Protein AF-A0A919SPT0-F1 (afdb_monomer_lite)

Structure (mmCIF, N/CA/C/O backbone):
data_AF-A0A919SPT0-F1
#
_entry.id   AF-A0A919SPT0-F1
#
loop_
_atom_site.group_PDB
_atom_site.id
_atom_site.type_symbol
_atom_site.label_atom_id
_atom_site.label_alt_id
_atom_site.label_comp_id
_atom_site.label_asym_id
_atom_site.label_entity_id
_atom_site.label_seq_id
_atom_site.pdbx_PDB_ins_code
_atom_site.Cartn_x
_atom_site.Cartn_y
_atom_site.Cartn_z
_atom_site.occupancy
_atom_site.B_iso_or_equiv
_atom_site.auth_seq_id
_atom_site.auth_comp_id
_atom_site.auth_asym_id
_atom_site.auth_atom_id
_atom_site.pdbx_PDB_model_num
ATOM 1 N N . MET A 1 1 ? -3.995 -3.030 10.517 1.00 89.25 1 MET A N 1
ATOM 2 C CA . MET A 1 1 ? -3.923 -3.728 11.818 1.00 89.25 1 MET A CA 1
ATO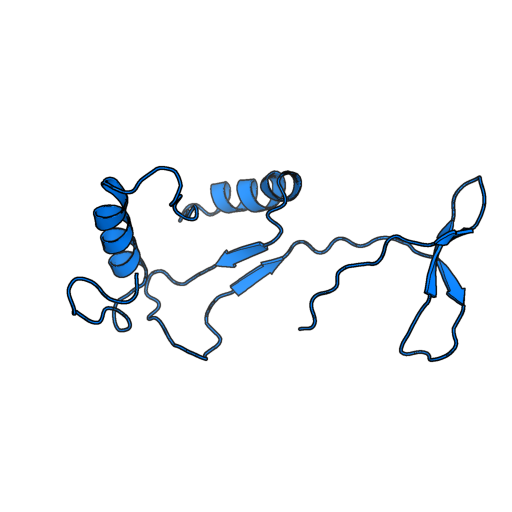M 3 C C . MET A 1 1 ? -4.512 -5.132 11.713 1.00 89.25 1 MET A C 1
ATOM 5 O O . MET A 1 1 ? -5.338 -5.337 10.826 1.00 89.25 1 MET A O 1
ATOM 9 N N . LEU A 1 2 ? -4.092 -6.075 12.565 1.00 93.06 2 LEU A N 1
ATOM 10 C CA . LEU A 1 2 ? -4.666 -7.434 12.651 1.00 93.06 2 LEU A CA 1
ATOM 11 C C . LEU A 1 2 ? -5.241 -7.741 14.039 1.00 93.06 2 LEU A C 1
ATOM 13 O O . LEU A 1 2 ? -6.259 -8.413 14.114 1.00 93.06 2 LEU A O 1
ATOM 17 N N . ALA A 1 3 ? -4.642 -7.201 15.100 1.00 94.06 3 ALA A N 1
ATOM 18 C CA . ALA A 1 3 ? -5.161 -7.241 16.461 1.00 94.06 3 ALA A CA 1
ATOM 19 C C . ALA A 1 3 ? -4.799 -5.941 17.193 1.00 94.06 3 ALA A C 1
ATOM 21 O O . ALA A 1 3 ? -3.833 -5.283 16.800 1.00 94.06 3 ALA A O 1
ATOM 22 N N . ASP A 1 4 ? -5.565 -5.595 18.225 1.00 93.75 4 ASP A N 1
ATOM 23 C CA . ASP A 1 4 ? -5.349 -4.433 19.095 1.00 93.75 4 ASP A CA 1
ATOM 24 C C . ASP A 1 4 ? -5.739 -4.776 20.535 1.00 93.75 4 ASP A C 1
ATOM 26 O O . ASP A 1 4 ? -6.826 -5.306 20.749 1.00 93.75 4 ASP A O 1
ATOM 30 N N . ALA A 1 5 ? -4.867 -4.517 21.513 1.00 90.94 5 ALA A N 1
ATOM 31 C CA . ALA A 1 5 ? -5.107 -4.814 22.934 1.00 90.94 5 ALA A CA 1
ATOM 32 C C . ALA A 1 5 ? -5.697 -6.224 23.216 1.00 90.94 5 ALA A C 1
ATOM 34 O O . ALA A 1 5 ? -6.558 -6.394 24.077 1.00 90.94 5 ALA A O 1
ATOM 35 N N . GLY A 1 6 ? -5.259 -7.243 22.467 1.00 92.06 6 GLY A N 1
ATOM 36 C CA . GLY A 1 6 ? -5.746 -8.626 22.591 1.00 92.06 6 GLY A CA 1
ATOM 37 C C . GLY A 1 6 ? -7.038 -8.946 21.825 1.00 92.06 6 GLY A C 1
ATOM 38 O O . GLY A 1 6 ? -7.446 -10.104 21.786 1.00 92.06 6 GLY A O 1
ATOM 39 N N . LEU A 1 7 ? -7.664 -7.965 21.172 1.00 93.31 7 LEU A N 1
ATOM 40 C CA . LEU A 1 7 ? -8.828 -8.168 20.311 1.00 93.31 7 LEU A CA 1
ATOM 41 C C . LEU A 1 7 ? -8.392 -8.526 18.889 1.00 93.31 7 LEU A C 1
ATOM 43 O O . LEU A 1 7 ? -7.661 -7.768 18.250 1.00 93.31 7 LEU A O 1
ATOM 47 N N . ASP A 1 8 ? -8.890 -9.650 18.372 1.00 96.12 8 ASP A N 1
ATOM 48 C CA . ASP A 1 8 ? -8.720 -10.025 16.968 1.00 96.12 8 ASP A CA 1
ATOM 49 C C . ASP A 1 8 ? -9.573 -9.126 16.059 1.00 96.12 8 ASP A C 1
ATOM 51 O O . ASP A 1 8 ? -10.782 -8.963 16.243 1.00 96.12 8 ASP A O 1
ATOM 55 N N . LEU A 1 9 ? -8.932 -8.538 15.052 1.00 96.38 9 LEU A N 1
ATOM 56 C CA . LEU A 1 9 ? -9.568 -7.685 14.058 1.00 96.38 9 LEU A CA 1
ATOM 57 C C . LEU A 1 9 ? -9.579 -8.322 12.666 1.00 96.38 9 LEU A C 1
ATOM 59 O O . LEU A 1 9 ? -10.095 -7.694 11.748 1.00 96.38 9 LEU A O 1
ATOM 63 N N . THR A 1 10 ? -9.044 -9.527 12.457 1.00 95.25 10 THR A N 1
ATOM 64 C CA . THR A 1 10 ? -8.928 -10.149 11.122 1.00 95.25 10 THR A CA 1
ATOM 65 C C . THR A 1 10 ? -10.276 -10.297 10.404 1.00 95.25 10 THR A C 1
ATOM 67 O O . THR A 1 10 ? -10.358 -10.060 9.194 1.00 95.25 10 THR A O 1
ATOM 70 N N . GLY A 1 11 ? -11.346 -10.568 11.159 1.00 95.19 11 GLY A N 1
ATOM 71 C CA . GLY A 1 11 ? -12.735 -10.606 10.688 1.00 95.19 11 GLY A CA 1
ATOM 72 C C . GLY A 1 11 ? -13.386 -9.235 10.464 1.00 95.19 11 GLY A C 1
ATOM 73 O O . GLY A 1 11 ? -14.575 -9.168 10.159 1.00 95.19 11 GLY A O 1
ATOM 74 N N . ARG A 1 12 ? -12.647 -8.128 10.612 1.00 97.19 12 ARG A N 1
ATOM 75 C CA . ARG A 1 12 ? -13.145 -6.764 10.390 1.00 97.19 12 ARG A CA 1
ATOM 76 C C . ARG A 1 12 ? -12.737 -6.230 9.010 1.00 97.19 12 ARG A C 1
ATOM 78 O O . ARG A 1 12 ? -11.622 -6.500 8.544 1.00 97.19 12 ARG A O 1
ATOM 85 N N . PRO A 1 13 ? -13.591 -5.403 8.381 1.00 97.25 13 PRO A N 1
ATOM 86 C CA . PRO A 1 13 ? -13.253 -4.722 7.136 1.00 97.25 13 PRO A CA 1
ATOM 87 C C . PRO A 1 13 ? -11.947 -3.926 7.210 1.00 97.25 13 PRO A C 1
ATOM 89 O O . PRO A 1 13 ? -11.611 -3.369 8.262 1.00 97.25 13 PRO A O 1
ATOM 92 N N . LEU A 1 14 ? -11.231 -3.824 6.087 1.00 96.12 14 LEU A N 1
ATOM 93 C CA . LEU A 1 14 ? -9.971 -3.085 5.993 1.00 96.12 14 LEU A CA 1
ATOM 94 C C . LEU A 1 14 ? -10.097 -1.639 6.481 1.00 96.12 14 LEU A C 1
ATOM 96 O O . LEU A 1 14 ? -9.213 -1.200 7.212 1.00 96.12 14 LEU A O 1
ATOM 100 N N . ARG A 1 15 ? -11.188 -0.929 6.152 1.00 96.25 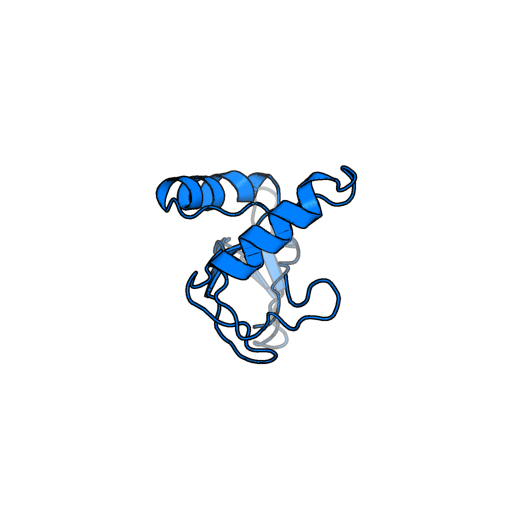15 ARG A N 1
ATOM 101 C CA . ARG A 1 15 ? -11.391 0.459 6.615 1.00 96.25 15 ARG A CA 1
ATOM 102 C C . ARG A 1 15 ? -11.305 0.583 8.139 1.00 96.25 15 ARG A C 1
ATOM 104 O O . ARG A 1 15 ? -10.559 1.410 8.644 1.00 96.25 15 ARG A O 1
ATOM 111 N N . HIS A 1 16 ? -11.956 -0.324 8.872 1.00 96.56 16 HIS A N 1
ATOM 112 C CA . HIS A 1 16 ? -11.942 -0.324 10.337 1.00 96.56 16 HIS A CA 1
ATOM 113 C C . HIS A 1 16 ? -10.548 -0.647 10.878 1.00 96.56 16 HIS A C 1
ATOM 115 O O . HIS A 1 16 ? -10.066 -0.008 11.810 1.00 96.56 16 HIS A O 1
ATOM 121 N N . ARG A 1 17 ? -9.877 -1.634 10.271 1.00 96.56 17 ARG A N 1
ATOM 122 C CA . ARG A 1 17 ? -8.507 -2.022 10.635 1.00 96.56 17 ARG A CA 1
ATOM 123 C C . ARG A 1 17 ? -7.477 -0.941 10.317 1.00 96.56 17 ARG A C 1
ATOM 125 O O . ARG A 1 17 ? -6.381 -0.994 10.876 1.00 96.56 17 ARG A O 1
ATOM 132 N N . ARG A 1 18 ? -7.771 -0.044 9.372 1.00 95.31 18 ARG A N 1
ATOM 133 C CA . ARG A 1 18 ? -6.909 1.078 9.004 1.00 95.31 18 ARG A CA 1
ATOM 134 C C . ARG A 1 18 ? -7.073 2.228 9.988 1.00 95.31 18 ARG A C 1
ATOM 136 O O . ARG A 1 18 ? -6.058 2.620 10.541 1.00 95.31 18 ARG A O 1
ATOM 143 N N . THR A 1 19 ? -8.303 2.642 10.299 1.00 94.94 19 THR A N 1
ATOM 144 C CA . THR A 1 19 ? -8.565 3.664 11.327 1.00 94.94 19 THR A CA 1
ATOM 145 C C . THR A 1 19 ? -7.886 3.306 12.647 1.00 94.94 19 THR A C 1
ATOM 147 O O . THR A 1 19 ? -7.101 4.083 13.164 1.00 94.94 19 THR A O 1
ATOM 150 N N . ARG A 1 20 ? -8.052 2.062 13.124 1.00 94.69 20 ARG A N 1
ATOM 151 C CA . ARG A 1 20 ? -7.384 1.601 14.355 1.00 94.69 20 ARG A CA 1
ATOM 152 C C . ARG A 1 20 ? -5.858 1.634 14.286 1.00 94.69 20 ARG A C 1
ATOM 154 O O . ARG A 1 20 ? -5.205 1.913 15.283 1.00 94.69 20 ARG A O 1
ATOM 161 N N . LEU A 1 21 ? -5.289 1.337 13.115 1.00 93.81 21 LEU A N 1
ATOM 162 C CA . LEU A 1 21 ? -3.845 1.448 12.923 1.00 93.81 21 LEU A CA 1
ATOM 163 C C . LEU A 1 21 ? -3.404 2.908 13.007 1.00 93.81 21 LEU A C 1
ATOM 165 O O . LEU A 1 21 ? -2.392 3.171 13.631 1.00 93.81 21 LEU A O 1
ATOM 169 N N . GLU A 1 22 ? -4.133 3.818 12.366 1.00 93.56 22 GLU A N 1
ATOM 170 C CA . GLU A 1 22 ? -3.821 5.250 12.342 1.00 93.56 22 GLU A CA 1
ATOM 171 C C . GLU A 1 22 ? -3.928 5.870 13.737 1.00 93.56 22 GLU A C 1
ATOM 173 O O . GLU A 1 22 ? -3.014 6.584 14.138 1.00 93.56 22 GLU A O 1
ATOM 178 N N . ASP A 1 23 ? -4.954 5.500 14.509 1.00 92.88 23 ASP A N 1
ATOM 179 C CA . ASP A 1 23 ? -5.109 5.910 15.908 1.00 92.88 23 ASP A CA 1
ATOM 180 C C . ASP A 1 23 ? -3.899 5.481 16.759 1.00 92.88 23 ASP A C 1
ATOM 182 O O . ASP A 1 23 ? -3.326 6.287 17.490 1.00 92.88 23 ASP A O 1
ATOM 186 N N . LEU A 1 24 ? -3.457 4.223 16.626 1.00 90.38 24 LEU A N 1
ATOM 187 C CA . LEU A 1 24 ? -2.263 3.711 17.313 1.00 90.38 24 LEU A CA 1
ATOM 188 C C . LEU A 1 24 ? -0.978 4.403 16.821 1.00 90.38 24 LEU A C 1
ATOM 190 O O . LEU A 1 24 ? -0.040 4.628 17.585 1.00 90.38 24 LEU A O 1
ATOM 194 N N . HIS A 1 25 ? -0.922 4.725 15.531 1.00 91.06 25 HIS A N 1
ATOM 195 C CA . HIS A 1 25 ? 0.250 5.297 14.881 1.00 91.06 25 HIS A CA 1
ATOM 196 C C . HIS A 1 25 ? 0.432 6.792 15.167 1.00 91.06 25 HIS A C 1
ATOM 198 O O . HIS A 1 25 ? 1.537 7.298 14.999 1.00 91.06 25 HIS A O 1
ATOM 204 N N . ALA A 1 26 ? -0.603 7.500 15.626 1.00 89.88 26 ALA A N 1
ATOM 205 C CA . ALA A 1 26 ? -0.541 8.934 15.914 1.00 89.88 26 ALA A CA 1
ATOM 206 C C . ALA A 1 26 ? 0.556 9.313 16.933 1.00 89.88 26 ALA A C 1
ATOM 208 O O . ALA A 1 26 ? 1.062 10.432 16.901 1.00 89.88 26 ALA A O 1
ATOM 209 N N . GLY A 1 27 ? 0.949 8.384 17.812 1.00 85.31 27 GLY A N 1
ATOM 210 C CA . GLY A 1 27 ? 2.053 8.553 18.764 1.00 85.31 27 GLY A CA 1
ATOM 211 C C . GLY A 1 27 ? 3.354 7.837 18.381 1.00 85.31 27 GLY A C 1
ATOM 212 O O . GLY A 1 27 ? 4.258 7.745 19.211 1.00 85.31 27 GLY A O 1
ATOM 213 N N . ALA A 1 28 ? 3.452 7.268 17.177 1.00 88.94 28 ALA A N 1
ATOM 214 C CA . ALA A 1 28 ? 4.599 6.463 16.776 1.00 88.94 28 ALA A CA 1
ATOM 215 C C . ALA A 1 28 ? 5.835 7.329 16.451 1.00 88.94 28 ALA A C 1
ATOM 217 O O . ALA A 1 28 ? 5.709 8.432 15.916 1.00 88.94 28 ALA A O 1
ATOM 218 N N . PRO A 1 29 ? 7.055 6.834 16.731 1.00 91.06 29 PRO A N 1
ATOM 219 C CA . PRO A 1 29 ? 8.280 7.516 16.329 1.00 91.06 29 PRO A CA 1
ATOM 220 C C . PRO A 1 29 ? 8.431 7.522 14.803 1.00 91.06 29 PRO A C 1
ATOM 222 O O . PRO A 1 29 ? 8.029 6.576 14.130 1.00 91.06 29 PRO A O 1
ATOM 225 N N . ALA A 1 30 ? 9.118 8.533 14.260 1.00 85.69 30 ALA A N 1
ATOM 226 C CA . ALA A 1 30 ? 9.320 8.700 12.814 1.00 85.69 30 ALA A CA 1
ATOM 227 C C . ALA A 1 30 ? 9.976 7.490 12.116 1.00 85.69 30 ALA A C 1
ATOM 229 O O . ALA A 1 30 ? 9.751 7.259 10.931 1.00 85.69 30 ALA A O 1
ATOM 230 N N . ALA A 1 31 ? 10.766 6.698 12.850 1.00 90.25 31 ALA A N 1
ATOM 231 C CA . ALA A 1 31 ? 11.365 5.463 12.343 1.00 90.25 31 ALA A CA 1
ATOM 232 C C . ALA A 1 31 ? 10.321 4.405 11.937 1.00 90.25 31 ALA A C 1
ATOM 234 O O . ALA A 1 31 ? 10.607 3.540 11.112 1.00 90.25 31 ALA A O 1
ATOM 235 N N . LEU A 1 32 ? 9.112 4.469 12.498 1.00 88.50 32 LEU A N 1
ATOM 236 C CA . LEU A 1 32 ? 7.996 3.604 12.152 1.00 88.50 32 LEU A CA 1
ATOM 237 C C . LEU A 1 32 ? 7.044 4.363 11.226 1.00 88.50 32 LEU A C 1
ATOM 239 O O . LEU A 1 32 ? 5.941 4.686 11.631 1.00 88.50 32 LEU A O 1
ATOM 243 N N . ALA A 1 33 ? 7.453 4.667 9.995 1.00 86.31 33 ALA A N 1
ATOM 244 C CA . ALA A 1 33 ? 6.581 5.359 9.047 1.00 86.31 33 ALA A CA 1
ATOM 245 C C . ALA A 1 33 ? 5.454 4.444 8.530 1.00 86.31 33 ALA A C 1
ATOM 247 O O . ALA A 1 33 ? 5.670 3.286 8.161 1.00 86.31 33 ALA A O 1
ATOM 248 N N . GLY A 1 34 ? 4.230 4.969 8.478 1.00 85.81 34 GLY A N 1
ATOM 249 C CA . GLY A 1 34 ? 3.092 4.279 7.881 1.00 85.81 34 GLY A CA 1
ATOM 250 C C . GLY A 1 34 ? 3.231 4.149 6.362 1.00 85.81 34 GLY A C 1
ATOM 251 O O . GLY A 1 34 ? 3.659 5.074 5.678 1.00 85.81 34 GLY A O 1
ATOM 252 N N . CYS A 1 35 ? 2.806 3.009 5.811 1.00 88.62 35 CYS A N 1
ATOM 253 C CA . CYS A 1 35 ? 2.671 2.874 4.361 1.00 88.62 35 CYS A CA 1
ATOM 254 C C . CYS A 1 35 ? 1.539 3.803 3.868 1.00 88.62 35 CYS A C 1
ATOM 256 O O . CYS A 1 35 ? 0.426 3.723 4.425 1.00 88.62 35 CYS A O 1
ATOM 258 N N . PRO A 1 36 ? 1.804 4.669 2.868 1.00 89.88 36 PRO A N 1
ATOM 259 C CA . PRO A 1 36 ? 0.798 5.562 2.313 1.00 89.88 36 PRO A CA 1
ATOM 260 C C . PRO A 1 36 ? -0.344 4.761 1.681 1.00 89.88 36 PRO A C 1
ATOM 262 O O . PRO A 1 36 ? -0.162 3.665 1.150 1.00 89.88 36 PRO A O 1
ATOM 265 N N . GLN A 1 37 ? -1.550 5.309 1.772 1.00 93.44 37 GLN A N 1
ATOM 266 C CA . GLN A 1 37 ? -2.773 4.716 1.247 1.00 93.44 37 GLN A CA 1
ATOM 267 C C . GLN A 1 37 ? -3.667 5.842 0.737 1.00 93.44 37 GLN A C 1
ATOM 269 O O . GLN A 1 37 ? -3.773 6.878 1.383 1.00 93.44 37 GLN A O 1
ATOM 274 N N . THR A 1 38 ? -4.338 5.618 -0.387 1.00 94.44 38 THR A N 1
ATOM 275 C CA . THR A 1 38 ? -5.362 6.523 -0.910 1.00 94.44 38 THR A CA 1
ATOM 276 C C . THR A 1 38 ? -6.594 5.731 -1.342 1.00 94.44 38 THR A C 1
ATOM 278 O O . THR A 1 38 ? -6.491 4.552 -1.688 1.00 94.44 38 THR A O 1
ATOM 281 N N . GLN A 1 39 ? -7.759 6.372 -1.274 1.00 95.50 39 GLN A N 1
ATOM 282 C CA . GLN A 1 39 ? -9.008 5.899 -1.886 1.00 95.50 39 GLN A CA 1
ATOM 283 C C . GLN A 1 39 ? -9.299 6.619 -3.212 1.00 95.50 39 GLN A C 1
ATOM 285 O O . GLN A 1 39 ? -10.175 6.194 -3.959 1.00 95.50 39 GLN A O 1
ATOM 290 N N . ASP A 1 40 ? -8.563 7.695 -3.497 1.00 96.25 40 ASP A N 1
ATOM 291 C CA . ASP A 1 40 ? -8.661 8.470 -4.724 1.00 96.25 40 ASP A CA 1
ATOM 292 C C . ASP A 1 40 ? -7.885 7.766 -5.845 1.00 96.25 40 ASP A C 1
ATOM 294 O O . ASP A 1 40 ? -6.673 7.543 -5.752 1.00 96.25 40 ASP A O 1
ATOM 298 N N . VAL A 1 41 ? -8.612 7.399 -6.899 1.00 94.56 41 VAL A N 1
ATOM 299 C CA . VAL A 1 41 ? -8.073 6.708 -8.073 1.00 94.56 41 VAL A CA 1
ATOM 300 C C . VAL A 1 41 ? -7.125 7.605 -8.863 1.00 94.56 41 VAL A C 1
ATOM 302 O O . VAL A 1 41 ? -6.135 7.105 -9.396 1.00 94.56 41 VAL A O 1
ATOM 305 N N . ASP A 1 42 ? -7.384 8.908 -8.930 1.00 95.44 42 ASP A N 1
ATOM 306 C CA . ASP A 1 42 ? -6.539 9.835 -9.676 1.00 95.44 42 ASP A CA 1
ATOM 307 C C . ASP A 1 42 ? -5.220 10.065 -8.939 1.00 95.44 42 ASP A C 1
ATOM 309 O O . ASP A 1 42 ? -4.154 9.974 -9.549 1.00 95.44 42 ASP A O 1
ATOM 313 N N . LEU A 1 43 ? -5.254 10.186 -7.609 1.00 94.88 43 LEU A N 1
ATOM 314 C CA . LEU A 1 43 ? -4.025 10.189 -6.811 1.00 94.88 43 LEU A CA 1
ATOM 315 C C . LEU A 1 43 ? -3.260 8.859 -6.921 1.00 94.88 43 LEU A C 1
ATOM 317 O O . LEU A 1 43 ? -2.033 8.855 -7.012 1.00 94.88 43 LEU A O 1
ATOM 321 N N . ALA A 1 44 ? -3.960 7.720 -6.952 1.00 93.12 44 ALA A N 1
ATOM 322 C CA . ALA A 1 44 ? -3.319 6.419 -7.141 1.00 93.12 44 ALA A CA 1
ATOM 323 C C . ALA A 1 44 ? -2.626 6.302 -8.511 1.00 93.12 44 ALA A C 1
ATOM 325 O O . ALA A 1 44 ? -1.563 5.688 -8.602 1.00 93.12 44 ALA A O 1
ATOM 326 N N . ARG A 1 45 ? -3.190 6.899 -9.569 1.00 90.88 45 ARG A N 1
ATOM 327 C CA . ARG A 1 45 ? -2.553 6.972 -10.896 1.00 90.88 45 ARG A CA 1
ATOM 328 C C . ARG A 1 45 ? -1.274 7.797 -10.855 1.00 90.88 45 ARG A C 1
ATOM 330 O O . ARG A 1 45 ? -0.245 7.313 -11.313 1.00 90.88 45 ARG A O 1
ATOM 337 N N . VAL A 1 46 ? -1.317 8.971 -10.223 1.00 91.44 46 VAL A N 1
ATOM 338 C CA . VAL A 1 46 ? -0.125 9.808 -10.010 1.00 91.44 46 VAL A CA 1
ATOM 339 C C . VAL A 1 46 ? 0.960 9.012 -9.284 1.00 91.44 46 VAL A C 1
ATOM 341 O O . VAL A 1 46 ? 2.098 8.960 -9.739 1.00 91.44 46 VAL A O 1
ATOM 344 N N . TRP A 1 47 ? 0.611 8.298 -8.209 1.00 91.19 47 TRP A N 1
ATOM 345 C CA . TRP A 1 47 ? 1.563 7.433 -7.506 1.00 91.19 47 TRP A CA 1
ATOM 346 C C . TRP A 1 47 ? 2.148 6.339 -8.393 1.00 91.19 47 TRP A C 1
ATOM 348 O O . TRP A 1 47 ? 3.349 6.088 -8.331 1.00 91.19 47 TRP A O 1
ATOM 358 N N . PHE A 1 48 ? 1.316 5.684 -9.206 1.00 87.75 48 PHE A N 1
ATOM 359 C CA . PHE A 1 48 ? 1.772 4.640 -10.119 1.00 87.75 48 PHE A CA 1
ATOM 360 C C . PHE A 1 48 ? 2.803 5.169 -11.118 1.00 87.75 48 PHE A C 1
ATOM 362 O O . PHE A 1 48 ? 3.762 4.461 -11.432 1.00 87.75 48 PHE A O 1
ATOM 369 N N . ASP A 1 49 ? 2.610 6.393 -11.610 1.00 85.06 49 ASP A N 1
ATOM 370 C CA . ASP A 1 49 ? 3.466 7.028 -12.610 1.00 85.06 49 ASP A CA 1
ATOM 371 C C . ASP A 1 49 ? 4.729 7.660 -12.027 1.00 85.06 49 ASP A C 1
ATOM 373 O O . ASP A 1 49 ? 5.806 7.496 -12.600 1.00 85.06 49 ASP A O 1
ATOM 377 N N . GLU A 1 50 ? 4.635 8.294 -10.863 1.00 84.31 50 GLU A N 1
ATOM 378 C CA . GLU A 1 50 ? 5.733 9.083 -10.302 1.00 84.31 50 GLU A CA 1
ATOM 379 C C . GLU A 1 50 ? 6.595 8.310 -9.294 1.00 84.31 50 GLU A C 1
ATOM 381 O O . GLU A 1 50 ? 7.818 8.461 -9.287 1.00 84.31 50 GLU A O 1
ATOM 386 N N . LEU A 1 51 ? 6.011 7.435 -8.462 1.00 72.06 51 LEU A N 1
ATOM 387 C CA . LEU A 1 51 ? 6.776 6.731 -7.417 1.00 72.06 51 LEU A CA 1
ATOM 388 C C . LEU A 1 51 ? 7.667 5.605 -7.966 1.00 72.06 51 LEU A C 1
ATOM 390 O O . LEU A 1 51 ? 8.555 5.120 -7.264 1.00 72.06 51 LEU A O 1
ATOM 394 N N . ALA A 1 52 ? 7.511 5.244 -9.241 1.00 67.75 52 ALA A N 1
ATOM 395 C CA . ALA A 1 52 ? 8.466 4.374 -9.924 1.00 67.75 52 ALA A CA 1
ATOM 396 C C . ALA A 1 52 ? 9.882 4.986 -9.924 1.00 67.75 52 ALA A C 1
ATOM 398 O O . ALA A 1 52 ? 10.875 4.270 -9.816 1.00 67.75 52 ALA A O 1
ATOM 399 N N . VAL A 1 53 ? 9.988 6.319 -9.976 1.00 63.56 53 VAL A N 1
ATOM 400 C CA . VAL A 1 53 ? 11.275 7.036 -9.962 1.00 63.56 53 VAL A CA 1
ATOM 401 C C . VAL A 1 53 ? 11.956 6.951 -8.588 1.00 63.56 53 VAL A C 1
ATOM 403 O O . VAL A 1 53 ? 13.178 7.050 -8.494 1.00 63.56 53 VAL A O 1
ATOM 406 N N . THR A 1 54 ? 11.189 6.719 -7.520 1.00 67.88 54 THR A N 1
ATOM 407 C CA . THR A 1 54 ? 11.687 6.625 -6.138 1.00 67.88 54 THR A CA 1
ATOM 408 C C . THR A 1 54 ? 11.882 5.182 -5.659 1.00 67.88 54 THR A C 1
ATOM 410 O O . THR A 1 54 ? 12.223 4.963 -4.497 1.00 67.88 54 THR A O 1
ATOM 413 N N . GLY A 1 55 ? 11.720 4.196 -6.553 1.00 69.44 55 GLY A N 1
ATOM 414 C CA . GLY A 1 55 ? 11.926 2.773 -6.264 1.00 69.44 55 GLY A CA 1
ATOM 415 C C . GLY A 1 55 ? 10.690 2.038 -5.735 1.00 69.44 55 GLY A C 1
ATOM 416 O O . GLY A 1 55 ? 10.818 0.927 -5.220 1.00 69.44 55 GLY A O 1
ATOM 417 N N . VAL A 1 56 ? 9.493 2.629 -5.836 1.00 76.12 56 VAL A N 1
ATOM 418 C CA . VAL A 1 56 ? 8.228 1.938 -5.546 1.00 76.12 56 VAL A CA 1
ATOM 419 C C . VAL A 1 56 ? 7.649 1.385 -6.848 1.00 76.12 56 VAL A C 1
ATOM 421 O O . VAL A 1 56 ? 7.022 2.098 -7.625 1.00 76.12 56 VAL A O 1
ATOM 424 N N . ASP A 1 57 ? 7.818 0.082 -7.065 1.00 79.12 57 ASP A N 1
ATOM 425 C CA . ASP A 1 57 ? 7.475 -0.555 -8.348 1.00 79.12 57 ASP A CA 1
ATOM 426 C C . ASP A 1 57 ? 6.037 -1.095 -8.436 1.00 79.12 57 ASP A C 1
ATOM 428 O O . ASP A 1 57 ? 5.586 -1.540 -9.501 1.00 79.12 57 ASP A O 1
ATOM 432 N N . VAL A 1 58 ? 5.319 -1.137 -7.307 1.00 87.06 58 VAL A N 1
ATOM 433 C CA . VAL A 1 58 ? 4.051 -1.868 -7.191 1.00 87.06 58 VAL A CA 1
ATOM 434 C C . VAL A 1 58 ? 3.026 -1.105 -6.363 1.00 87.06 58 VAL A C 1
ATOM 436 O O . VAL A 1 58 ? 3.288 -0.734 -5.221 1.00 87.06 58 VAL A O 1
ATOM 439 N N . LEU A 1 59 ? 1.806 -1.003 -6.893 1.00 92.25 59 LEU A N 1
ATOM 440 C CA . LEU A 1 59 ? 0.620 -0.671 -6.109 1.00 92.25 59 LEU A CA 1
ATOM 441 C C . LEU A 1 59 ? -0.117 -1.940 -5.686 1.00 92.25 59 LEU A C 1
ATOM 443 O O . LEU A 1 59 ? -0.297 -2.874 -6.470 1.00 92.25 59 LEU A O 1
ATOM 447 N N . VAL A 1 60 ? -0.582 -1.960 -4.437 1.00 93.50 60 VAL A N 1
ATOM 448 C CA . VAL A 1 60 ? -1.424 -3.038 -3.909 1.00 93.50 60 VAL A CA 1
ATOM 449 C C . VAL A 1 60 ? -2.831 -2.506 -3.685 1.00 93.50 60 VAL A C 1
ATOM 451 O O . VAL A 1 60 ? -3.064 -1.728 -2.762 1.00 93.50 60 VAL A O 1
ATOM 454 N N . VAL A 1 61 ? -3.777 -2.966 -4.499 1.00 95.44 61 VAL A N 1
ATOM 455 C CA . VAL A 1 61 ? -5.191 -2.598 -4.396 1.00 95.44 61 VAL A CA 1
ATOM 456 C C . VAL A 1 61 ? -5.904 -3.607 -3.505 1.00 95.44 61 VAL A C 1
ATOM 458 O O . VAL A 1 61 ? -5.771 -4.824 -3.673 1.00 95.44 61 VAL A O 1
ATOM 461 N N . LYS A 1 62 ? -6.656 -3.093 -2.533 1.00 94.69 62 LYS A N 1
ATOM 462 C CA . LYS A 1 62 ? -7.361 -3.886 -1.527 1.00 94.69 62 LYS A CA 1
ATOM 463 C C . LYS A 1 62 ? -8.796 -3.396 -1.417 1.00 94.69 62 LYS A C 1
ATOM 465 O O . LYS A 1 62 ? -9.028 -2.192 -1.393 1.00 94.69 62 LYS A O 1
ATOM 470 N N . ASP A 1 63 ? -9.728 -4.330 -1.287 1.00 95.06 63 ASP A N 1
ATOM 471 C CA . ASP A 1 63 ? -11.114 -4.012 -0.959 1.00 95.06 63 ASP A CA 1
ATOM 472 C C . ASP A 1 63 ? -11.207 -3.428 0.466 1.00 95.06 63 ASP A C 1
ATOM 474 O O . ASP A 1 63 ? -10.679 -4.003 1.427 1.00 95.06 63 ASP A O 1
ATOM 478 N N . LEU A 1 64 ? -11.875 -2.280 0.600 1.00 95.75 64 LEU A N 1
ATOM 479 C CA . LEU A 1 64 ? -12.107 -1.590 1.872 1.00 95.75 64 LEU A CA 1
ATOM 480 C C . LEU A 1 64 ? -13.063 -2.359 2.790 1.00 95.75 64 LEU A C 1
ATOM 482 O O . LEU A 1 64 ? -12.941 -2.266 4.019 1.00 95.75 64 LEU A O 1
ATOM 486 N N . ASP A 1 65 ? -13.987 -3.117 2.203 1.00 96.81 65 ASP A N 1
ATOM 487 C CA . ASP A 1 65 ? -14.894 -4.039 2.884 1.00 96.81 65 ASP A CA 1
ATOM 488 C C . ASP A 1 65 ? -14.257 -5.418 3.119 1.00 96.81 65 ASP A C 1
ATOM 490 O O . ASP A 1 65 ? -14.734 -6.211 3.934 1.00 96.81 65 ASP A O 1
ATOM 494 N N . GLY A 1 66 ? -13.101 -5.664 2.500 1.00 94.69 66 GLY A N 1
ATOM 495 C CA . GLY A 1 66 ? -12.375 -6.922 2.563 1.00 94.69 66 GLY A CA 1
ATOM 496 C C . GLY A 1 66 ? -11.875 -7.291 3.965 1.00 94.69 66 GLY A C 1
ATOM 497 O O . GLY A 1 66 ? -11.158 -6.535 4.642 1.00 94.69 66 GLY A O 1
ATOM 498 N N . LEU A 1 67 ? -12.190 -8.522 4.369 1.00 95.69 67 LEU A N 1
ATOM 499 C CA . LEU A 1 67 ? -11.629 -9.161 5.560 1.00 95.69 67 LEU A CA 1
ATOM 500 C C . LEU A 1 67 ? -10.180 -9.592 5.316 1.00 95.69 67 LEU A C 1
ATOM 502 O O . LEU A 1 67 ? -9.770 -9.845 4.180 1.00 95.69 67 LEU A O 1
ATOM 506 N N . TYR A 1 68 ? -9.397 -9.719 6.386 1.00 94.19 68 TYR A N 1
ATOM 507 C CA . TYR A 1 68 ? -8.073 -10.318 6.268 1.00 94.19 68 TYR A CA 1
ATOM 508 C C . TYR A 1 68 ? -8.202 -11.839 6.142 1.00 94.19 68 TYR A C 1
ATOM 510 O O . TYR A 1 68 ? -8.797 -12.491 6.995 1.00 94.19 68 TYR A O 1
ATOM 518 N N . ARG A 1 69 ? -7.648 -12.406 5.067 1.00 93.06 69 ARG A N 1
ATOM 519 C CA . ARG A 1 69 ? -7.698 -13.845 4.782 1.00 93.06 69 ARG A CA 1
ATOM 520 C C . ARG A 1 69 ? -6.270 -14.393 4.697 1.00 93.06 69 ARG A C 1
ATOM 522 O O . ARG A 1 69 ? -5.669 -14.312 3.624 1.00 93.06 69 ARG A O 1
ATOM 529 N N . PRO A 1 70 ? -5.698 -14.901 5.803 1.00 91.25 70 PRO A N 1
ATOM 530 C CA . PRO A 1 70 ? -4.330 -15.409 5.802 1.00 91.25 70 PRO A CA 1
ATOM 531 C C . PRO A 1 70 ? -4.178 -16.559 4.799 1.00 91.25 70 PRO A C 1
ATOM 533 O O . PRO A 1 70 ? -5.061 -17.406 4.670 1.00 91.25 70 PRO A O 1
ATOM 536 N N . GLY A 1 71 ? -3.070 -16.559 4.055 1.00 89.62 71 GLY A N 1
ATOM 537 C CA . GLY A 1 71 ? -2.752 -17.605 3.077 1.00 89.62 71 GLY A CA 1
ATOM 538 C C . GLY A 1 71 ? -3.635 -17.634 1.823 1.00 89.62 71 GLY A C 1
ATOM 539 O O . GLY A 1 71 ? -3.514 -18.566 1.034 1.00 89.62 71 GLY A O 1
ATOM 540 N N . ARG A 1 72 ? -4.518 -16.648 1.607 1.00 86.81 72 ARG A N 1
ATOM 541 C CA . ARG A 1 72 ? -5.353 -16.573 0.398 1.00 86.81 72 ARG A CA 1
ATOM 542 C C . ARG A 1 72 ? -5.009 -15.368 -0.467 1.00 86.81 72 ARG A C 1
ATOM 544 O O . ARG A 1 72 ? -4.764 -14.274 0.036 1.00 86.81 72 ARG A O 1
ATOM 551 N N . ALA A 1 73 ? -5.077 -15.561 -1.784 1.00 80.38 73 ALA A N 1
ATOM 552 C CA . ALA A 1 73 ? -5.098 -14.457 -2.732 1.00 80.38 73 ALA A CA 1
ATOM 553 C C . ALA A 1 73 ? -6.376 -13.626 -2.524 1.00 80.38 73 ALA A C 1
ATOM 555 O O . ALA A 1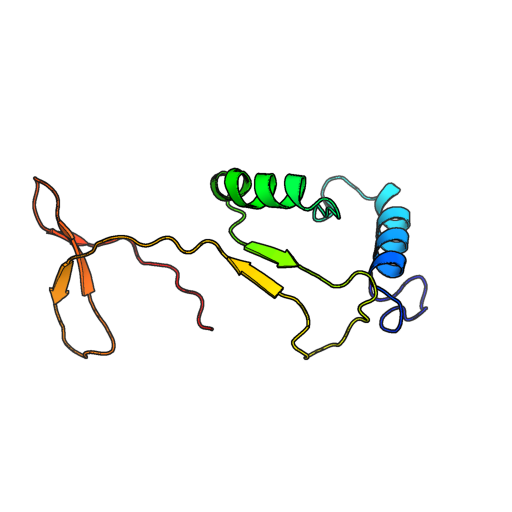 73 ? -7.469 -14.169 -2.356 1.00 80.38 73 ALA A O 1
ATOM 556 N N . GLY A 1 74 ? -6.235 -12.305 -2.506 1.00 85.75 74 GLY A N 1
ATOM 557 C CA . GLY A 1 74 ? -7.368 -11.394 -2.308 1.00 85.75 74 GLY A CA 1
ATOM 558 C C . GLY A 1 74 ? -7.048 -9.921 -2.530 1.00 85.75 74 GLY A C 1
ATOM 559 O O . GLY A 1 74 ? -7.927 -9.083 -2.367 1.00 85.75 74 GLY A O 1
ATOM 560 N N . TRP A 1 75 ? -5.805 -9.600 -2.889 1.00 93.31 75 TRP A N 1
ATOM 561 C CA . TRP A 1 75 ? -5.354 -8.251 -3.209 1.00 93.31 75 TRP A CA 1
ATOM 562 C C . TRP A 1 75 ? -4.766 -8.251 -4.611 1.00 93.31 75 TRP A C 1
ATOM 564 O O . TRP A 1 75 ? -4.080 -9.204 -4.993 1.00 93.31 75 TRP A O 1
ATOM 574 N N . TRP A 1 76 ? -4.996 -7.174 -5.350 1.00 93.38 76 TRP A N 1
ATOM 575 C CA . TRP A 1 76 ? -4.426 -7.010 -6.680 1.00 93.38 76 TRP A CA 1
ATOM 576 C C . TRP A 1 76 ? -3.089 -6.291 -6.589 1.00 93.38 76 TRP A C 1
ATOM 578 O O . TRP A 1 76 ? -2.942 -5.319 -5.849 1.00 93.38 76 TRP A O 1
ATOM 588 N N . LYS A 1 77 ? -2.109 -6.782 -7.345 1.00 90.38 77 LYS A N 1
ATOM 589 C CA . LYS A 1 77 ? -0.797 -6.152 -7.490 1.00 90.38 77 LYS A CA 1
ATOM 590 C C . LYS A 1 77 ? -0.731 -5.532 -8.879 1.00 90.38 77 LYS A C 1
ATOM 592 O O . LYS A 1 77 ? -0.707 -6.260 -9.867 1.00 90.38 77 LYS A O 1
ATOM 597 N N . LEU A 1 78 ? -0.698 -4.209 -8.949 1.00 90.00 78 LEU A N 1
ATOM 598 C CA . LEU A 1 78 ? -0.435 -3.477 -10.182 1.00 90.00 78 LEU A CA 1
ATOM 599 C C . LEU A 1 78 ? 1.064 -3.198 -10.236 1.00 90.00 78 LEU A C 1
ATOM 601 O O . LEU A 1 78 ? 1.576 -2.414 -9.440 1.00 90.00 78 LEU A O 1
ATOM 605 N N . LYS A 1 79 ? 1.763 -3.882 -11.145 1.00 85.00 79 LYS A N 1
ATOM 606 C CA . LYS A 1 79 ? 3.202 -3.718 -11.377 1.00 85.00 79 LYS A CA 1
ATOM 607 C C . LYS A 1 79 ? 3.427 -3.029 -12.716 1.00 85.00 79 LYS A C 1
ATOM 609 O O . LYS A 1 79 ? 2.750 -3.358 -13.693 1.00 85.00 79 LYS A O 1
ATOM 614 N N . ARG A 1 80 ? 4.406 -2.129 -12.790 1.00 79.38 80 ARG A N 1
ATOM 615 C CA . ARG A 1 80 ? 4.845 -1.581 -14.077 1.00 79.38 80 ARG A CA 1
ATOM 616 C C . ARG A 1 80 ? 5.581 -2.664 -14.862 1.00 79.38 80 ARG A C 1
ATOM 618 O O . ARG A 1 80 ? 6.492 -3.307 -14.348 1.00 79.38 80 ARG A O 1
ATOM 625 N N . ARG A 1 81 ? 5.195 -2.862 -16.123 1.00 72.62 81 ARG A N 1
ATOM 626 C CA . ARG A 1 81 ? 5.945 -3.708 -17.053 1.00 72.62 81 ARG A CA 1
ATOM 627 C C . ARG A 1 81 ? 6.917 -2.823 -17.822 1.00 72.62 81 ARG A C 1
ATOM 629 O O . ARG A 1 81 ? 6.493 -2.045 -18.668 1.00 72.62 81 ARG A O 1
ATOM 636 N N . VAL A 1 82 ? 8.206 -2.944 -17.523 1.00 67.19 82 VAL A N 1
ATOM 637 C CA . VAL A 1 82 ? 9.270 -2.311 -18.310 1.00 67.19 82 VAL A CA 1
ATOM 638 C C . VAL A 1 82 ? 9.775 -3.345 -19.309 1.00 67.19 82 VAL A C 1
ATOM 640 O O . VAL A 1 82 ? 10.218 -4.424 -18.922 1.00 67.19 82 VAL A O 1
ATOM 643 N N . THR A 1 83 ? 9.662 -3.042 -20.598 1.00 63.34 83 THR A N 1
ATOM 644 C CA . THR A 1 83 ? 10.208 -3.870 -21.678 1.00 63.34 83 THR A CA 1
ATOM 645 C C . THR A 1 83 ? 11.458 -3.200 -22.221 1.00 63.34 83 THR A C 1
ATOM 647 O O . THR A 1 83 ? 11.435 -2.004 -22.494 1.00 63.34 83 THR A O 1
ATOM 650 N N . THR A 1 84 ? 12.531 -3.967 -22.389 1.00 64.69 84 THR A N 1
ATOM 651 C CA . THR A 1 84 ? 13.749 -3.509 -23.060 1.00 64.69 84 THR A CA 1
ATOM 652 C C . THR A 1 84 ? 14.039 -4.437 -24.230 1.00 64.69 84 THR A C 1
ATOM 654 O O . THR A 1 84 ? 13.756 -5.635 -24.145 1.00 64.69 84 THR A O 1
ATOM 657 N N . GLU A 1 85 ? 14.593 -3.899 -25.310 1.00 70.25 85 GLU A N 1
ATOM 658 C CA . GLU A 1 85 ? 15.108 -4.715 -26.406 1.00 70.25 85 GLU A CA 1
ATOM 659 C C . GLU A 1 85 ? 16.507 -5.223 -26.043 1.00 70.25 85 GLU A C 1
AT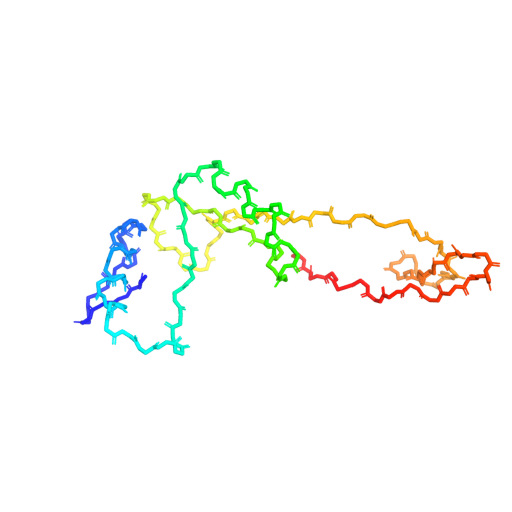OM 661 O O . GLU A 1 85 ? 17.340 -4.487 -25.507 1.00 70.25 85 GLU A O 1
ATOM 666 N N . ALA A 1 86 ? 16.757 -6.504 -26.296 1.00 70.69 86 ALA A N 1
ATOM 667 C CA . ALA A 1 86 ? 18.047 -7.140 -26.079 1.00 70.69 86 ALA A CA 1
ATOM 668 C C . ALA A 1 86 ? 18.307 -8.151 -27.196 1.00 70.69 86 ALA A C 1
ATOM 670 O O . ALA A 1 86 ? 17.381 -8.789 -27.697 1.00 70.69 86 ALA A O 1
ATOM 671 N N . ILE A 1 87 ? 19.573 -8.304 -27.569 1.00 74.62 87 ILE A N 1
ATOM 672 C CA . ILE A 1 87 ? 20.014 -9.320 -28.522 1.00 74.62 87 ILE A CA 1
ATOM 673 C C . ILE A 1 87 ? 20.437 -10.560 -27.739 1.00 74.62 87 ILE A C 1
ATOM 675 O O . ILE A 1 87 ? 21.053 -10.461 -26.675 1.00 74.62 87 ILE A O 1
ATOM 679 N N . ILE A 1 88 ? 20.118 -11.735 -28.272 1.00 76.00 88 ILE A N 1
ATOM 680 C CA . ILE A 1 88 ? 20.586 -13.007 -27.726 1.00 76.00 88 ILE A CA 1
ATOM 681 C C . ILE A 1 88 ? 22.067 -13.163 -28.094 1.00 76.00 88 ILE A C 1
ATOM 683 O O . ILE A 1 88 ? 22.406 -13.274 -29.269 1.00 76.00 88 ILE A O 1
ATOM 687 N N . GLY A 1 89 ? 22.946 -13.141 -27.090 1.00 69.44 89 GLY A N 1
ATOM 688 C CA . GLY A 1 89 ? 24.392 -13.288 -27.279 1.00 69.44 89 GLY A CA 1
ATOM 689 C C . GLY A 1 89 ? 24.840 -14.744 -27.418 1.00 69.44 89 GLY A C 1
ATOM 690 O O . GLY A 1 89 ? 25.816 -15.015 -28.110 1.00 69.44 89 GLY A O 1
ATOM 691 N N . ALA A 1 90 ? 24.125 -15.674 -26.777 1.00 70.38 90 ALA A N 1
ATOM 692 C CA . ALA A 1 90 ? 24.322 -17.118 -26.896 1.00 70.38 90 ALA A CA 1
ATOM 693 C C . ALA A 1 90 ? 23.101 -17.883 -26.347 1.00 70.38 90 ALA A C 1
ATOM 695 O O . ALA A 1 90 ? 22.370 -17.366 -25.495 1.00 70.38 90 ALA A O 1
ATOM 696 N N . VAL A 1 91 ? 22.912 -19.119 -26.817 1.00 72.31 91 VAL A N 1
ATOM 697 C CA . VAL A 1 91 ? 21.911 -20.077 -26.320 1.00 72.31 91 VAL A CA 1
ATOM 698 C C . VAL A 1 91 ? 22.612 -21.408 -26.080 1.00 72.31 91 VAL A C 1
ATOM 700 O O . VAL A 1 91 ? 23.246 -21.925 -26.995 1.00 72.31 91 VAL A O 1
ATOM 703 N N . ASP A 1 92 ? 22.484 -21.939 -24.867 1.00 71.38 92 ASP A N 1
ATOM 704 C CA . ASP A 1 92 ? 22.978 -23.275 -24.495 1.00 71.38 92 ASP A CA 1
ATOM 705 C C . ASP A 1 92 ? 21.796 -24.186 -24.102 1.00 71.38 92 ASP A C 1
ATOM 707 O O . ASP A 1 92 ? 21.622 -25.269 -24.651 1.00 71.38 92 ASP A O 1
ATOM 711 N N . ASP A 1 93 ? 20.874 -23.671 -23.275 1.00 73.50 93 ASP A N 1
ATOM 712 C CA . ASP A 1 93 ? 19.534 -24.226 -23.023 1.00 73.50 93 ASP A CA 1
ATOM 713 C C . ASP A 1 93 ? 18.483 -23.176 -23.438 1.00 73.50 93 ASP A C 1
ATOM 715 O O . ASP A 1 93 ? 18.559 -22.043 -22.964 1.00 73.50 93 ASP A O 1
ATOM 719 N N . PRO A 1 94 ? 17.473 -23.484 -24.277 1.00 67.75 94 PRO A N 1
ATOM 720 C CA . PRO A 1 94 ? 16.422 -22.531 -24.662 1.00 67.75 94 PRO A CA 1
ATOM 721 C C . PRO A 1 94 ? 15.603 -21.963 -23.486 1.00 67.75 94 PRO A C 1
ATOM 723 O O . PRO A 1 94 ? 14.831 -21.023 -23.677 1.00 67.75 94 PRO A O 1
ATOM 726 N N . ARG A 1 95 ? 15.753 -22.503 -22.270 1.00 73.06 95 ARG A N 1
ATOM 727 C CA . ARG A 1 95 ? 15.178 -21.953 -21.031 1.00 73.06 95 ARG A CA 1
ATOM 728 C C . ARG A 1 95 ? 16.034 -20.860 -20.388 1.00 73.06 95 ARG A C 1
ATOM 730 O O . ARG A 1 95 ? 15.533 -20.136 -19.529 1.00 73.06 95 ARG A O 1
ATOM 737 N N . VAL A 1 96 ? 17.300 -20.734 -20.784 1.00 69.06 96 VAL A N 1
ATOM 738 C CA . VAL A 1 96 ? 18.267 -19.779 -20.235 1.00 69.06 96 VAL A CA 1
ATOM 739 C C . VAL A 1 96 ? 18.932 -19.020 -21.380 1.00 69.06 96 VAL A C 1
ATOM 741 O O . VAL A 1 96 ? 19.731 -19.559 -22.140 1.00 69.06 96 VAL A O 1
ATOM 744 N N . LEU A 1 97 ? 18.618 -17.732 -21.493 1.00 70.38 97 LEU A N 1
ATOM 745 C CA . LEU A 1 97 ? 19.163 -16.865 -22.536 1.00 70.38 97 LEU A CA 1
ATOM 746 C C . LEU A 1 97 ? 20.205 -15.913 -21.951 1.00 70.38 97 LEU A C 1
ATOM 748 O O . LEU A 1 97 ? 19.949 -15.245 -20.947 1.00 70.38 97 LEU A O 1
ATOM 752 N N . LEU A 1 98 ? 21.356 -15.798 -22.617 1.00 75.69 98 LEU A N 1
ATOM 753 C CA . LEU A 1 98 ? 22.319 -14.731 -22.352 1.00 75.69 98 LEU A CA 1
ATOM 754 C C . LEU A 1 98 ? 21.935 -13.499 -23.178 1.00 75.69 98 LEU A C 1
ATOM 756 O O . LEU A 1 98 ? 22.016 -13.511 -24.407 1.00 75.69 98 LEU A O 1
ATOM 760 N N . LEU A 1 99 ? 21.503 -12.437 -22.494 1.00 77.31 99 LEU A N 1
ATOM 761 C CA . LEU A 1 99 ? 21.061 -11.187 -23.114 1.00 77.31 99 LEU A CA 1
ATOM 762 C C . LEU A 1 99 ? 22.190 -10.151 -23.152 1.00 77.31 99 LEU A C 1
ATOM 764 O O . LEU A 1 99 ? 22.876 -9.917 -22.153 1.00 77.31 99 LEU A O 1
ATOM 768 N N . GLY A 1 100 ? 22.346 -9.490 -24.297 1.00 74.31 100 GLY A N 1
ATOM 769 C CA . GLY A 1 100 ? 23.248 -8.360 -24.483 1.00 74.31 100 GLY A CA 1
ATOM 770 C C . GLY A 1 100 ? 22.538 -7.132 -25.053 1.00 74.31 100 GLY A C 1
ATOM 771 O O . GLY A 1 100 ? 21.563 -7.245 -25.796 1.00 74.31 100 GLY A O 1
ATOM 772 N N . ARG A 1 101 ? 23.031 -5.940 -24.711 1.00 73.50 101 ARG A N 1
ATOM 773 C CA . ARG A 1 101 ? 22.658 -4.679 -25.355 1.00 73.50 101 ARG A CA 1
ATOM 774 C C . ARG A 1 101 ? 23.644 -4.397 -26.483 1.00 73.50 101 ARG A C 1
ATOM 776 O O . ARG A 1 101 ? 24.850 -4.412 -26.249 1.00 73.50 101 ARG A O 1
ATOM 783 N N . LEU A 1 102 ? 23.140 -4.132 -27.682 1.00 64.94 102 LEU A N 1
ATOM 784 C CA . LEU A 1 102 ? 23.958 -3.654 -28.792 1.00 64.94 102 LEU A CA 1
ATOM 785 C C . LEU A 1 102 ? 23.938 -2.126 -28.787 1.00 64.94 102 LEU A C 1
ATOM 787 O O . LEU A 1 102 ? 22.867 -1.526 -28.806 1.00 64.94 102 LEU A O 1
ATOM 791 N N . ASP A 1 103 ? 25.112 -1.509 -28.721 1.00 73.19 103 ASP A N 1
ATOM 792 C CA . ASP A 1 103 ? 25.284 -0.079 -28.970 1.00 73.19 103 ASP A CA 1
ATOM 793 C C . ASP A 1 103 ? 26.382 0.150 -30.019 1.00 73.19 103 ASP A C 1
ATOM 795 O O . ASP A 1 103 ? 26.985 -0.806 -30.514 1.00 73.19 103 ASP A O 1
ATOM 799 N N . ASP A 1 104 ? 26.652 1.413 -30.365 1.00 72.88 104 ASP A N 1
ATOM 800 C CA . ASP A 1 104 ? 27.646 1.803 -31.381 1.00 72.88 104 ASP A CA 1
ATOM 801 C C . ASP A 1 104 ? 29.074 1.301 -31.073 1.00 72.88 104 ASP A C 1
ATOM 803 O O . ASP A 1 104 ? 29.977 1.423 -31.900 1.00 72.88 104 ASP A O 1
ATOM 807 N N . ARG A 1 105 ? 29.307 0.744 -29.875 1.00 69.81 105 ARG A N 1
ATOM 808 C CA . ARG A 1 105 ? 30.586 0.176 -29.429 1.00 69.81 105 ARG A CA 1
ATOM 809 C C . ARG A 1 105 ? 30.581 -1.358 -29.375 1.00 69.81 105 ARG A C 1
ATOM 811 O O . ARG A 1 105 ? 31.551 -1.933 -28.882 1.00 69.81 105 ARG A O 1
ATOM 818 N N . GLY A 1 106 ? 29.531 -2.017 -29.871 1.00 68.81 106 GLY A N 1
ATOM 819 C CA . GLY A 1 106 ? 29.398 -3.475 -29.938 1.00 68.81 106 GLY A CA 1
ATOM 820 C C . GLY A 1 106 ? 28.478 -4.078 -28.869 1.00 68.81 106 GLY A C 1
ATOM 821 O O . GLY A 1 106 ? 27.772 -3.377 -28.147 1.00 68.81 106 GLY A O 1
ATOM 822 N N . LEU A 1 107 ? 28.449 -5.414 -28.791 1.00 71.12 107 LEU A N 1
ATOM 823 C CA . LEU A 1 107 ? 27.590 -6.147 -27.856 1.00 71.12 107 LEU A CA 1
ATOM 824 C C . LEU A 1 107 ? 28.148 -6.062 -26.429 1.00 71.12 107 LEU A C 1
ATOM 826 O O . LEU A 1 107 ? 29.267 -6.500 -26.159 1.00 71.12 107 LEU A O 1
ATOM 830 N N . ARG A 1 108 ? 27.349 -5.542 -25.497 1.00 72.31 108 ARG A N 1
ATOM 831 C CA . ARG A 1 108 ? 27.653 -5.515 -24.061 1.00 72.31 108 ARG A CA 1
ATOM 832 C C . ARG A 1 108 ? 26.679 -6.402 -23.292 1.00 72.31 108 ARG A C 1
ATOM 834 O O . ARG A 1 108 ? 25.517 -6.467 -23.681 1.00 72.31 108 ARG A O 1
ATOM 841 N N . PRO A 1 109 ? 27.086 -7.045 -22.187 1.00 65.25 109 PRO A N 1
ATOM 842 C CA . PRO A 1 109 ? 26.151 -7.771 -21.330 1.00 65.25 109 PRO A CA 1
ATOM 843 C C . PRO A 1 109 ? 25.006 -6.854 -20.882 1.00 65.25 109 PRO A C 1
ATOM 845 O O . PRO A 1 109 ? 25.253 -5.733 -20.425 1.00 65.25 109 PRO A O 1
ATOM 848 N N . ALA A 1 110 ? 23.758 -7.305 -21.024 1.00 64.69 110 ALA A N 1
ATOM 849 C CA . ALA A 1 110 ? 22.627 -6.582 -20.461 1.00 64.69 110 ALA A CA 1
ATOM 850 C C . ALA A 1 110 ? 22.693 -6.672 -18.921 1.00 64.69 110 ALA A C 1
ATOM 852 O O . ALA A 1 110 ? 23.085 -7.715 -18.390 1.00 64.69 110 ALA A O 1
ATOM 853 N N . PRO A 1 111 ? 22.331 -5.611 -18.174 1.00 58.62 111 PRO A N 1
ATOM 854 C CA . PRO A 1 111 ? 22.224 -5.708 -16.722 1.00 58.62 111 PRO A CA 1
ATOM 855 C C . PRO A 1 111 ? 21.213 -6.803 -16.354 1.00 58.62 111 PRO A C 1
ATOM 857 O O . PRO A 1 111 ? 20.171 -6.924 -16.998 1.00 58.62 111 PRO A O 1
ATOM 860 N N . ALA A 1 112 ? 21.521 -7.606 -15.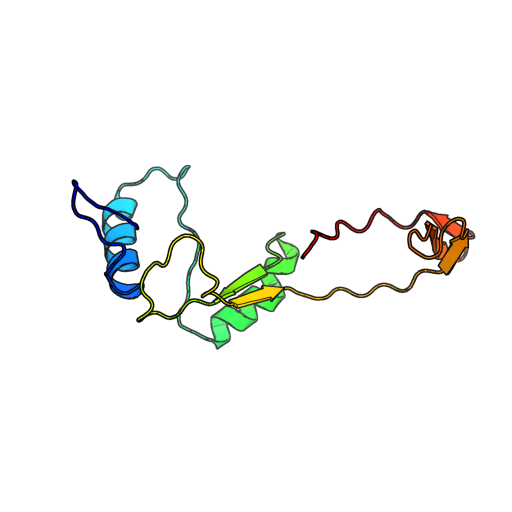330 1.00 56.47 112 ALA A N 1
ATOM 861 C CA . ALA A 1 112 ? 20.658 -8.704 -14.904 1.00 56.47 112 ALA A CA 1
ATOM 862 C C . ALA A 1 112 ? 19.245 -8.186 -14.590 1.00 56.47 112 ALA A C 1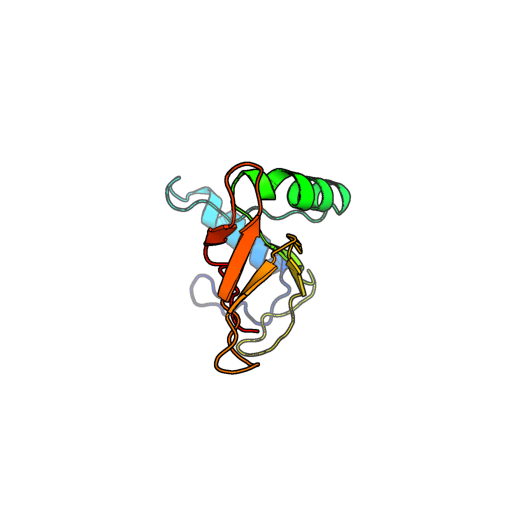
ATOM 864 O O . ALA A 1 112 ? 19.056 -7.378 -13.676 1.00 56.47 112 ALA A O 1
ATOM 865 N N . ALA A 1 113 ? 18.250 -8.652 -15.345 1.00 53.62 113 ALA A N 1
ATOM 866 C CA . ALA A 1 113 ? 16.855 -8.375 -15.052 1.00 53.62 113 ALA A CA 1
ATOM 867 C C . ALA A 1 113 ? 16.487 -9.096 -13.747 1.00 53.62 113 ALA A C 1
ATOM 869 O O . ALA A 1 113 ? 16.447 -10.325 -13.699 1.00 53.62 113 ALA A O 1
ATOM 870 N N . ARG A 1 114 ? 16.226 -8.347 -12.669 1.00 44.09 114 ARG A N 1
ATOM 871 C CA . ARG A 1 114 ? 15.611 -8.905 -11.457 1.00 44.09 114 ARG A CA 1
ATOM 872 C C . ARG A 1 114 ? 14.145 -9.216 -11.757 1.00 44.09 114 ARG A C 1
ATOM 874 O O . ARG A 1 114 ? 13.273 -8.376 -11.567 1.00 44.09 114 ARG A O 1
ATOM 881 N N . GLY A 1 115 ? 13.890 -10.409 -12.281 1.00 39.31 115 GLY A N 1
ATOM 882 C CA . GLY A 1 115 ? 12.556 -10.990 -12.369 1.00 39.31 115 GLY A CA 1
ATOM 883 C C . GLY A 1 115 ? 12.268 -11.794 -11.106 1.00 39.31 115 GLY A C 1
ATOM 884 O O . GLY A 1 115 ? 12.919 -12.804 -10.863 1.00 39.31 115 GLY A O 1
ATOM 885 N N . ASP A 1 116 ? 11.315 -11.334 -10.301 1.00 34.41 116 ASP A N 1
ATOM 886 C CA . ASP A 1 116 ? 10.776 -12.100 -9.174 1.00 34.41 116 ASP A CA 1
ATOM 887 C C . ASP A 1 116 ? 9.901 -13.242 -9.738 1.00 34.41 116 ASP A C 1
ATOM 889 O O . ASP A 1 116 ? 9.019 -12.954 -10.562 1.00 34.41 116 ASP A O 1
ATOM 893 N N . PRO A 1 117 ? 10.127 -14.519 -9.370 1.00 35.94 117 PRO A N 1
ATOM 894 C CA . PRO A 1 117 ? 9.329 -15.630 -9.876 1.00 35.94 117 PRO A CA 1
ATOM 895 C C . PRO A 1 117 ? 7.880 -15.509 -9.383 1.00 35.94 117 PRO A C 1
ATOM 897 O O . PRO A 1 117 ? 7.621 -15.146 -8.235 1.00 35.94 117 PRO A O 1
ATOM 900 N N . SER A 1 118 ? 6.945 -15.740 -10.306 1.00 49.69 118 SER A N 1
ATOM 901 C CA . SER A 1 118 ? 5.492 -15.634 -10.090 1.00 49.69 118 SER A CA 1
ATOM 902 C C . SER A 1 118 ? 4.936 -16.795 -9.279 1.00 49.69 118 SER A C 1
ATOM 904 O O . SER A 1 118 ? 5.445 -17.921 -9.461 1.00 49.69 118 SER A O 1
#

Organism: NCBI:txid47988

InterPro domains:
  IPR012310 DNA ligase, ATP-dependent, central [PF01068] (6-79)
  IPR012310 DNA ligase, ATP-dependent, central [PS50160] (1-108)

Sequence (118 aa):
MLADAGLDLTGRPLRHRRTRLEDLHAGAPAALAGCPQTQDVDLARVWFDELAVTGVDVLVVKDLDGLYRPGRAGWWKLKRRVTTEAIIGAVDDPRVLLLGRLDDRGLRPAPAARGDPS

Foldseek 3Di:
DQADPRRGCLQAFQLVVVVVVVVVCVPPDPVPDDDDDDPDPVVVVVCCPPCVVVVPFWDKAAGRRDGHDPPDDGIDIDGDDDDDDWDFPDPDDPVDTFTWDQDPVGTHGDPDPPDDDD

Secondary structure (DSSP, 8-state):
--EETTEE-TTS-HHHHHHHHHHHHTT--TTSPPPP--S-HHHHHHHHHHGGGGT--EEEE--SSPPP-TTS--SEEEE-------EEEEEEETTEEEEEEEETTEEEEPPP------

pLDDT: mean 82.17, std 14.35, range [34.41, 97.25]

Radius of gyration: 21.11 Å; chains: 1; bounding box: 46×34×54 Å